Protein AF-A0A2G1MHW0-F1 (afdb_monomer_lite)

Organism: NCBI:txid1125964

pLDDT: mean 72.18, std 16.81, range [41.69, 91.56]

Radius of gyration: 25.95 Å; chains: 1; bounding box: 87×42×38 Å

Sequence (84 aa):
MTHIVRMSVTLGLLAAATLAQAQPMPRQMQDFAALGWTIQGHVGQAEGQERMLVRDAQGQDRIAVLHSYSGLITYEMAPHPAER

Foldseek 3Di:
DDDDDDDDDDDDDDDDPPPPVPPPPPVVCVVCVVQVKAFPAWPDDDPQWTWTFIQGNVRATWIWIQRNVPRDIDIGHDPDPVPD

Secondary structure (DSSP, 8-state):
--------------------------HHHHHHHHTT-EEEEEEEEETTEEEEEEE-TTS-EEEEEEETTTTEEEEEEPPPGGG-

Structure (mmCIF, N/CA/C/O backbone):
data_AF-A0A2G1MHW0-F1
#
_entry.id   AF-A0A2G1MHW0-F1
#
loop_
_atom_site.group_PDB
_atom_site.id
_atom_site.type_symbol
_atom_site.label_atom_id
_atom_site.label_alt_id
_atom_site.label_comp_id
_atom_site.label_asym_id
_atom_site.label_entity_id
_atom_site.label_seq_id
_atom_site.pdbx_PDB_ins_code
_atom_site.Cartn_x
_atom_site.Cartn_y
_atom_site.Cartn_z
_atom_site.occupancy
_atom_site.B_iso_or_equiv
_atom_site.auth_seq_id
_atom_site.auth_comp_id
_atom_site.auth_asym_id
_atom_site.auth_atom_id
_atom_site.pdbx_PDB_model_num
ATOM 1 N N . MET A 1 1 ? -69.169 33.928 23.026 1.00 41.69 1 MET A N 1
ATOM 2 C CA . MET A 1 1 ? -69.185 32.516 23.461 1.00 41.69 1 MET A CA 1
ATOM 3 C C . MET A 1 1 ? -68.235 31.739 22.565 1.00 41.69 1 MET A C 1
ATOM 5 O O . MET A 1 1 ? -68.353 31.814 21.351 1.00 41.69 1 MET A O 1
ATOM 9 N N . THR A 1 2 ? -67.226 31.140 23.185 1.00 46.06 2 THR A N 1
ATOM 10 C CA . THR A 1 2 ? -66.087 30.391 22.629 1.00 46.06 2 THR A CA 1
ATOM 11 C C . THR A 1 2 ? -66.529 29.039 22.069 1.00 46.06 2 THR A C 1
ATOM 13 O O . THR A 1 2 ? -67.414 28.460 22.673 1.00 46.06 2 THR A O 1
ATOM 16 N N . HIS A 1 3 ? -65.880 28.513 21.021 1.00 49.50 3 HIS A N 1
ATOM 17 C CA . HIS A 1 3 ? -65.293 27.158 21.003 1.00 49.50 3 HIS A CA 1
ATOM 18 C C . HIS A 1 3 ? -64.270 27.044 19.856 1.00 49.50 3 HIS A C 1
ATOM 20 O O . HIS A 1 3 ? -64.586 27.240 18.688 1.00 49.50 3 HIS A O 1
ATOM 26 N N . ILE A 1 4 ? -63.024 26.748 20.230 1.00 54.84 4 ILE A N 1
ATOM 27 C CA . ILE A 1 4 ? -61.902 26.391 19.356 1.00 54.84 4 ILE A CA 1
ATOM 28 C C . ILE A 1 4 ? -61.921 24.866 19.222 1.00 54.84 4 ILE A C 1
ATOM 30 O O . ILE A 1 4 ? -61.927 24.182 20.244 1.00 54.84 4 ILE A O 1
ATOM 34 N N . VAL A 1 5 ? -61.867 24.328 18.001 1.00 58.41 5 VAL A N 1
ATOM 35 C CA . VAL A 1 5 ? -61.536 22.912 17.777 1.00 58.41 5 VAL A CA 1
ATOM 36 C C . VAL A 1 5 ? -60.195 22.854 17.057 1.00 58.41 5 VAL A C 1
ATOM 38 O O . VAL A 1 5 ? -60.054 23.258 15.907 1.00 58.41 5 VAL A O 1
ATOM 41 N N . ARG A 1 6 ? -59.184 22.405 17.799 1.00 52.53 6 ARG A N 1
ATOM 42 C CA . ARG A 1 6 ? -57.790 22.264 17.385 1.00 52.53 6 ARG A CA 1
ATOM 43 C C . ARG A 1 6 ? -57.610 20.817 16.916 1.00 52.53 6 ARG A C 1
ATOM 45 O O . ARG A 1 6 ? -57.607 19.917 17.746 1.00 52.53 6 ARG A O 1
ATOM 52 N N . MET A 1 7 ? -57.511 20.579 15.609 1.00 49.47 7 MET A N 1
ATOM 53 C CA . MET A 1 7 ? -57.207 19.249 15.067 1.00 49.47 7 MET A CA 1
ATOM 54 C C . MET A 1 7 ? -55.697 19.129 14.846 1.00 49.47 7 MET A C 1
ATOM 56 O O . MET A 1 7 ? -55.136 19.704 13.917 1.00 49.47 7 MET A O 1
ATOM 60 N N . SER A 1 8 ? -55.037 18.414 15.752 1.00 56.53 8 SER A N 1
ATOM 61 C CA . SER A 1 8 ? -53.643 17.993 15.635 1.00 56.53 8 SER A CA 1
ATOM 62 C C . SER A 1 8 ? -53.595 16.644 14.923 1.00 56.53 8 SER A C 1
ATOM 64 O O . SER A 1 8 ? -54.108 15.666 15.458 1.00 56.53 8 SER A O 1
ATOM 66 N N . VAL A 1 9 ? -52.969 16.571 13.748 1.00 59.75 9 VAL A N 1
ATOM 67 C CA . VAL 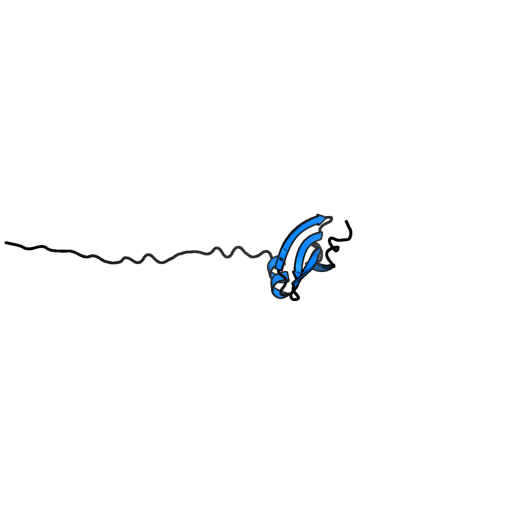A 1 9 ? -52.551 15.291 13.157 1.00 59.75 9 VAL A CA 1
ATOM 68 C C . VAL A 1 9 ? -51.034 15.287 13.094 1.00 59.75 9 VAL A C 1
ATOM 70 O O . VAL A 1 9 ? -50.417 16.060 12.363 1.00 59.75 9 VAL A O 1
ATOM 73 N N . THR A 1 10 ? -50.449 14.438 13.928 1.00 57.81 10 THR A N 1
ATOM 74 C 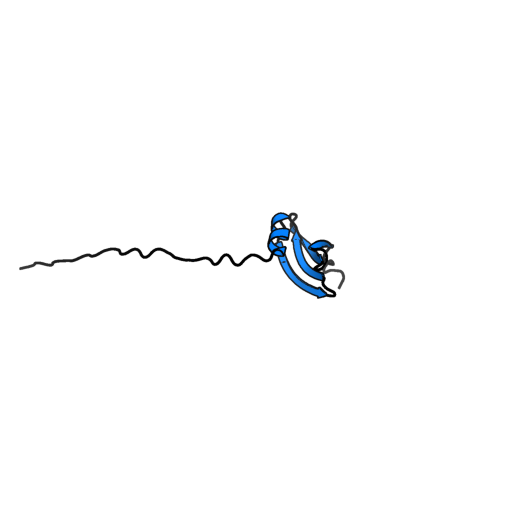CA . THR A 1 10 ? -49.013 14.223 14.057 1.00 57.81 10 THR A CA 1
ATOM 75 C C . THR A 1 10 ? -48.610 12.948 13.313 1.00 57.81 10 THR A C 1
ATOM 77 O O . THR A 1 10 ? -49.257 11.917 13.451 1.00 57.81 10 THR A O 1
ATOM 80 N N . LEU A 1 11 ? -47.471 13.048 12.623 1.00 52.50 11 LEU A N 1
ATOM 81 C CA . LEU A 1 11 ? -46.526 11.996 12.221 1.00 52.50 11 LEU A CA 1
ATOM 82 C C . LEU A 1 11 ? -46.961 10.933 11.193 1.00 52.50 11 LEU A C 1
ATOM 84 O O . LEU A 1 11 ? -47.531 9.899 11.518 1.00 52.50 11 LEU A O 1
ATOM 88 N N . GLY A 1 12 ? -46.447 11.111 9.974 1.00 42.91 12 GLY A N 1
ATOM 89 C CA . GLY A 1 12 ? -46.010 10.019 9.106 1.00 42.91 12 GLY A CA 1
ATOM 90 C C . GLY A 1 12 ? -44.491 10.080 8.963 1.00 42.91 12 GLY A C 1
ATOM 91 O O . GLY A 1 12 ? -43.965 10.839 8.156 1.00 42.91 12 GLY A O 1
ATOM 92 N N . LEU A 1 13 ? -43.801 9.321 9.809 1.00 57.19 13 LEU A N 1
ATOM 93 C CA . LEU A 1 13 ? -42.358 9.118 9.830 1.00 57.19 13 LEU A CA 1
ATOM 94 C C . LEU A 1 13 ? -41.939 8.401 8.529 1.00 57.19 13 LEU A C 1
ATOM 96 O O . LEU A 1 13 ? -42.044 7.179 8.457 1.00 57.19 13 LEU A O 1
ATOM 100 N N . LEU A 1 14 ? -41.495 9.119 7.488 1.00 55.16 14 LEU A N 1
ATOM 101 C CA . LEU A 1 14 ? -40.809 8.454 6.376 1.00 55.16 14 LEU A CA 1
ATOM 102 C C . LEU A 1 14 ? -39.333 8.292 6.727 1.00 55.16 14 LEU A C 1
ATOM 104 O O . LEU A 1 14 ? -38.563 9.248 6.797 1.00 55.16 14 LEU A O 1
ATOM 108 N N . ALA A 1 15 ? -39.023 7.032 7.009 1.00 53.50 15 ALA A N 1
ATOM 109 C CA . ALA A 1 15 ? -37.738 6.471 7.354 1.00 53.50 15 ALA A CA 1
ATOM 110 C C . ALA A 1 15 ? -36.582 7.040 6.524 1.00 53.50 15 ALA A C 1
ATOM 112 O O . ALA A 1 15 ? -36.645 7.157 5.300 1.00 53.50 15 ALA A O 1
ATOM 113 N N . ALA A 1 16 ? -35.494 7.322 7.236 1.00 52.84 16 ALA A N 1
ATOM 114 C CA . ALA A 1 16 ? -34.182 7.568 6.678 1.00 52.84 16 ALA A CA 1
ATOM 115 C C . ALA A 1 16 ? -33.770 6.397 5.773 1.00 52.84 16 ALA A C 1
ATOM 117 O O . ALA A 1 16 ? -33.411 5.323 6.248 1.00 52.84 16 ALA A O 1
ATOM 118 N N . ALA A 1 17 ? -33.795 6.620 4.463 1.00 45.81 17 ALA A N 1
ATOM 119 C CA . ALA A 1 17 ? -33.061 5.812 3.504 1.00 45.81 17 ALA A CA 1
ATOM 120 C C . ALA A 1 17 ? -31.830 6.602 3.053 1.00 45.81 17 ALA A C 1
ATOM 122 O O . ALA A 1 17 ? -31.664 6.927 1.881 1.00 45.81 17 ALA A O 1
ATOM 123 N N . THR A 1 18 ? -30.936 6.917 3.992 1.00 56.06 18 THR A N 1
ATOM 124 C CA . THR A 1 18 ? -29.527 7.072 3.633 1.00 56.06 18 THR A CA 1
ATOM 125 C C . THR A 1 18 ? -29.026 5.687 3.254 1.00 56.06 18 THR A C 1
ATOM 127 O O . THR A 1 18 ? -28.478 4.957 4.077 1.00 56.06 18 THR A O 1
ATOM 130 N N . LEU A 1 19 ? -29.244 5.306 1.996 1.00 48.00 19 LEU A N 1
ATOM 131 C CA . LEU A 1 19 ? -28.391 4.337 1.333 1.00 48.00 19 LEU A CA 1
ATOM 132 C C . LEU A 1 19 ? -27.018 5.001 1.249 1.00 48.00 19 LEU A C 1
ATOM 134 O O . LEU A 1 19 ? -26.693 5.667 0.268 1.00 48.00 19 LEU A O 1
ATOM 138 N N . ALA A 1 20 ? -26.235 4.878 2.322 1.00 47.00 20 ALA A N 1
ATOM 139 C CA . ALA A 1 20 ? -24.797 5.006 2.233 1.00 47.00 20 ALA A CA 1
ATOM 140 C C . ALA A 1 20 ? -24.381 3.940 1.220 1.00 47.00 20 ALA A C 1
ATOM 142 O O . ALA A 1 20 ? -24.323 2.752 1.536 1.00 47.00 20 ALA A O 1
ATOM 143 N N . GLN A 1 21 ? -24.226 4.358 -0.036 1.00 42.34 21 GLN A N 1
ATOM 144 C CA . GLN A 1 21 ? -23.602 3.554 -1.064 1.00 42.34 21 GLN A CA 1
ATOM 145 C C . GLN A 1 21 ? -22.235 3.197 -0.496 1.00 42.34 21 GLN A C 1
ATOM 147 O O . GLN A 1 21 ? -21.340 4.039 -0.450 1.00 42.34 21 GLN A O 1
ATOM 152 N N . ALA A 1 22 ? -22.101 1.972 0.009 1.00 54.22 22 ALA A N 1
ATOM 153 C CA . ALA A 1 22 ? -20.814 1.378 0.292 1.00 54.22 22 ALA A CA 1
ATOM 154 C C . ALA A 1 22 ? -20.142 1.242 -1.072 1.00 54.22 22 ALA A C 1
ATOM 156 O O . ALA A 1 22 ? -20.296 0.238 -1.767 1.00 54.22 22 ALA A O 1
ATOM 157 N N . GLN A 1 23 ? -19.500 2.325 -1.511 1.00 54.22 23 GLN A N 1
ATOM 158 C CA . GLN A 1 23 ? -18.588 2.283 -2.632 1.00 54.22 23 GLN A CA 1
ATOM 159 C C . GLN A 1 23 ? -17.628 1.138 -2.310 1.00 54.22 23 GLN A C 1
ATOM 161 O O . GLN A 1 23 ? -17.092 1.119 -1.196 1.00 54.22 23 GLN A O 1
ATOM 166 N N . PRO A 1 24 ? -17.472 0.144 -3.201 1.00 53.81 2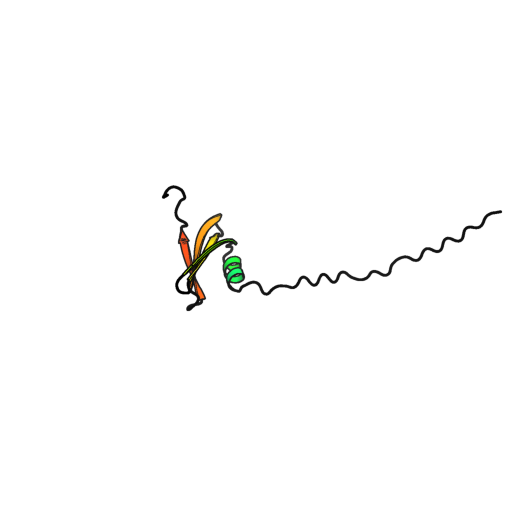4 PRO A N 1
ATOM 167 C CA . PRO A 1 24 ? -16.509 -0.914 -2.973 1.00 53.81 24 PRO A CA 1
ATOM 168 C C . PRO A 1 24 ? -15.165 -0.228 -2.754 1.00 53.81 24 PRO A C 1
ATOM 170 O O . PRO A 1 24 ? -14.640 0.414 -3.663 1.00 53.81 24 PRO A O 1
ATOM 173 N N . MET A 1 25 ? -14.668 -0.276 -1.515 1.00 54.81 25 MET A N 1
ATOM 174 C CA . MET A 1 25 ? -13.372 0.304 -1.205 1.00 54.81 25 MET A CA 1
ATOM 175 C C . MET A 1 25 ? -12.359 -0.355 -2.144 1.00 54.81 25 MET A C 1
ATOM 177 O O . MET A 1 25 ? -12.391 -1.586 -2.275 1.00 54.81 25 MET A O 1
ATOM 181 N N . PRO A 1 26 ? -11.494 0.424 -2.816 1.00 65.06 26 PRO A N 1
ATOM 182 C CA . PRO A 1 26 ? -10.419 -0.126 -3.623 1.00 65.06 26 PRO A CA 1
ATOM 183 C C . PRO A 1 26 ? -9.698 -1.208 -2.818 1.00 65.06 26 PRO A C 1
ATOM 185 O O . PRO A 1 26 ? -9.376 -0.987 -1.653 1.00 65.06 26 PRO A O 1
ATOM 188 N N . ARG A 1 27 ? -9.461 -2.382 -3.411 1.00 69.44 27 ARG A N 1
ATOM 189 C CA . ARG A 1 27 ? -8.841 -3.534 -2.725 1.00 69.44 27 ARG A CA 1
ATOM 190 C C . ARG A 1 27 ? -7.557 -3.143 -1.979 1.00 69.44 27 ARG A C 1
ATOM 192 O O . ARG A 1 27 ? -7.352 -3.536 -0.842 1.00 69.44 27 ARG A O 1
ATOM 199 N N . GLN A 1 28 ? -6.802 -2.230 -2.579 1.00 68.25 28 GLN A N 1
ATOM 200 C CA . GLN A 1 28 ? -5.621 -1.587 -2.014 1.00 68.25 28 GLN A CA 1
ATOM 201 C C . GLN A 1 28 ? -5.898 -0.925 -0.651 1.00 68.25 28 GLN A C 1
ATOM 203 O O . GLN A 1 28 ? -5.173 -1.162 0.307 1.00 68.25 28 GLN A O 1
ATOM 208 N N . MET A 1 29 ? -6.974 -0.136 -0.527 1.00 66.88 29 MET A N 1
ATOM 209 C CA . MET A 1 29 ? -7.369 0.495 0.739 1.00 66.88 29 MET A CA 1
ATOM 210 C C . MET A 1 29 ? -7.688 -0.540 1.822 1.00 66.88 29 MET A C 1
ATOM 212 O O . MET A 1 29 ? -7.416 -0.283 2.992 1.00 66.88 29 MET A O 1
ATOM 216 N N . GLN A 1 30 ? -8.230 -1.703 1.448 1.00 73.44 30 GLN A N 1
ATOM 217 C CA . GLN A 1 30 ? -8.485 -2.793 2.395 1.00 73.44 30 GLN A CA 1
ATOM 218 C C . GLN A 1 30 ? -7.177 -3.427 2.876 1.00 73.44 30 GLN A C 1
ATOM 220 O O . GLN A 1 30 ? -7.028 -3.655 4.075 1.00 73.44 30 GLN A O 1
ATOM 225 N N . ASP A 1 31 ? -6.222 -3.646 1.970 1.00 80.19 31 ASP A N 1
ATOM 226 C CA . ASP A 1 31 ? -4.913 -4.213 2.304 1.00 80.19 31 ASP A CA 1
ATOM 227 C C . ASP A 1 31 ? -4.136 -3.287 3.256 1.00 80.19 31 ASP A C 1
ATOM 229 O O . ASP A 1 31 ? -3.608 -3.735 4.273 1.00 80.19 31 ASP A O 1
ATOM 233 N N . PHE A 1 32 ? -4.136 -1.973 3.001 1.00 82.06 32 PHE A N 1
ATOM 234 C CA . PHE A 1 32 ? -3.503 -1.002 3.901 1.00 82.06 32 PHE A CA 1
ATOM 235 C C . PHE A 1 32 ? -4.214 -0.901 5.250 1.00 82.06 32 PHE A C 1
ATOM 237 O O . PHE A 1 32 ? -3.550 -0.917 6.286 1.00 82.06 32 PHE A O 1
ATOM 244 N N . ALA A 1 33 ? -5.548 -0.862 5.264 1.00 80.19 33 ALA A N 1
ATOM 245 C CA . ALA A 1 33 ? -6.309 -0.829 6.509 1.00 80.19 33 ALA A CA 1
ATOM 246 C C . ALA A 1 33 ? -6.062 -2.083 7.367 1.00 80.19 33 ALA A C 1
ATOM 248 O O . ALA A 1 33 ? -5.922 -1.969 8.585 1.00 80.19 33 ALA A O 1
ATOM 249 N N . ALA A 1 34 ? -5.938 -3.263 6.748 1.00 84.88 34 ALA A N 1
ATOM 250 C CA . ALA A 1 34 ? -5.608 -4.509 7.440 1.00 84.88 34 ALA A CA 1
ATOM 251 C C . ALA A 1 34 ? -4.204 -4.487 8.075 1.00 84.88 34 ALA A C 1
ATOM 253 O O . ALA A 1 34 ? -3.992 -5.100 9.120 1.00 84.88 34 ALA A O 1
ATOM 254 N N . LEU A 1 35 ? -3.262 -3.746 7.484 1.00 84.50 35 LEU A N 1
ATOM 255 C CA . LEU A 1 35 ? -1.923 -3.512 8.036 1.00 84.50 35 LEU A CA 1
ATOM 256 C C . LEU A 1 35 ? -1.893 -2.403 9.107 1.00 84.50 35 LEU A C 1
ATOM 258 O O . LEU A 1 35 ? -0.838 -2.129 9.681 1.00 84.50 35 LEU A O 1
ATOM 262 N N . GLY A 1 36 ? -3.029 -1.750 9.380 1.00 88.44 36 GLY A N 1
ATOM 263 C CA . GLY A 1 36 ? -3.105 -0.569 10.243 1.00 88.44 36 GLY A CA 1
ATOM 264 C C . GLY A 1 36 ? -2.476 0.674 9.610 1.00 88.44 36 GLY A C 1
ATOM 265 O O . GLY A 1 36 ? -2.071 1.591 10.321 1.00 88.44 36 GLY A O 1
ATOM 266 N N . TRP A 1 37 ? -2.333 0.690 8.285 1.00 90.12 37 TRP A N 1
ATOM 267 C CA . TRP A 1 37 ? -1.723 1.784 7.543 1.00 90.12 37 TRP A CA 1
ATOM 268 C C . TRP A 1 37 ? -2.792 2.705 6.972 1.00 90.12 37 TRP A C 1
ATOM 270 O O . TRP A 1 37 ? -3.867 2.277 6.556 1.00 90.12 37 TRP A O 1
ATOM 280 N N . THR A 1 38 ? -2.476 3.994 6.923 1.00 90.12 38 THR A N 1
ATOM 281 C CA . THR A 1 38 ? -3.374 5.028 6.405 1.00 90.12 38 THR A CA 1
ATOM 282 C C . THR A 1 38 ? -2.751 5.687 5.187 1.00 90.12 38 THR A C 1
ATOM 284 O O . THR A 1 38 ? -1.666 6.257 5.288 1.00 90.12 38 THR A O 1
ATOM 287 N N . ILE A 1 39 ? -3.439 5.661 4.046 1.00 89.12 39 ILE A N 1
ATOM 288 C CA . ILE A 1 39 ? -2.994 6.366 2.838 1.00 89.12 39 ILE A CA 1
ATOM 289 C C . ILE A 1 39 ? -3.104 7.877 3.077 1.00 89.12 39 ILE A C 1
ATOM 291 O O . ILE A 1 39 ? -4.184 8.389 3.355 1.00 89.12 39 ILE A O 1
ATOM 295 N N . GLN A 1 40 ? -1.978 8.580 2.977 1.00 89.75 40 GLN A N 1
ATOM 296 C CA . GLN A 1 40 ? -1.882 10.037 3.098 1.00 89.75 40 GLN A CA 1
ATOM 297 C C . GLN A 1 40 ? -2.035 10.726 1.737 1.00 89.75 40 GLN A C 1
ATOM 299 O O . GLN A 1 40 ? -2.566 11.829 1.654 1.00 89.75 40 GLN A O 1
ATOM 304 N N . GLY A 1 41 ? -1.571 10.084 0.661 1.00 87.94 41 GLY A N 1
ATOM 305 C CA . GLY A 1 41 ? -1.671 10.633 -0.687 1.00 87.94 41 GLY A CA 1
ATOM 306 C C . GLY A 1 41 ? -1.070 9.732 -1.759 1.00 87.94 41 GLY A C 1
ATOM 307 O O . GLY A 1 41 ? -0.405 8.742 -1.466 1.00 87.94 41 GLY A O 1
ATOM 308 N N . HIS A 1 42 ? -1.295 10.094 -3.018 1.00 87.88 42 HIS A N 1
ATOM 309 C CA . HIS A 1 42 ? -0.709 9.422 -4.174 1.00 87.88 42 HIS A CA 1
ATOM 310 C C . HIS A 1 42 ? 0.568 10.160 -4.599 1.00 87.88 42 HIS A C 1
ATOM 312 O O . HIS A 1 42 ? 0.553 11.379 -4.761 1.00 87.88 42 HIS A O 1
ATOM 318 N N . VAL A 1 43 ? 1.677 9.431 -4.747 1.00 86.94 43 VAL A N 1
ATOM 319 C CA . VAL A 1 43 ? 2.984 9.997 -5.134 1.00 86.94 43 VAL A CA 1
ATOM 320 C C . VAL A 1 43 ? 3.145 9.966 -6.650 1.00 86.94 43 VAL A C 1
ATOM 322 O O . VAL A 1 43 ? 3.642 10.921 -7.240 1.00 86.94 43 VAL A O 1
ATOM 325 N N . GLY A 1 44 ? 2.719 8.875 -7.282 1.00 85.50 44 GLY A N 1
ATOM 326 C CA . GLY A 1 44 ? 2.775 8.713 -8.727 1.00 85.50 44 GLY A CA 1
ATOM 327 C C . GLY A 1 44 ? 2.653 7.254 -9.145 1.00 85.50 44 GLY A C 1
ATOM 328 O O . GLY A 1 44 ? 2.698 6.343 -8.319 1.00 85.50 44 GLY A O 1
ATOM 329 N N . GLN A 1 45 ? 2.552 7.031 -10.449 1.00 84.94 45 GLN A N 1
ATOM 330 C CA . GLN A 1 45 ? 2.467 5.704 -11.045 1.00 84.94 45 GLN A CA 1
ATOM 331 C C . GLN A 1 45 ? 3.498 5.585 -12.170 1.00 84.94 45 GLN A C 1
ATOM 333 O O . GLN A 1 45 ? 3.561 6.448 -13.045 1.00 84.94 45 GLN A O 1
ATOM 338 N N . ALA A 1 46 ? 4.300 4.521 -12.153 1.00 82.50 46 ALA A N 1
ATOM 339 C CA . ALA A 1 46 ? 5.303 4.241 -13.179 1.00 82.50 46 ALA A CA 1
ATOM 340 C C . ALA A 1 46 ? 5.415 2.732 -13.417 1.00 82.50 46 ALA A C 1
ATOM 342 O O . ALA A 1 46 ? 5.431 1.961 -12.467 1.00 82.50 46 ALA A O 1
ATOM 343 N N . GLU A 1 47 ? 5.478 2.306 -14.681 1.00 83.56 47 GLU A N 1
ATOM 344 C CA . GLU A 1 47 ? 5.768 0.910 -15.069 1.00 83.56 47 GLU A CA 1
ATOM 345 C C . GLU A 1 47 ? 4.874 -0.159 -14.401 1.00 83.56 47 GLU A C 1
ATOM 347 O O . GLU A 1 47 ? 5.309 -1.261 -14.077 1.00 83.56 47 GLU A O 1
ATOM 352 N N . GLY A 1 48 ? 3.592 0.154 -14.182 1.00 81.94 48 GLY A N 1
ATOM 353 C CA . GLY A 1 48 ? 2.660 -0.752 -13.495 1.00 81.94 48 GLY A CA 1
ATOM 354 C C . GLY A 1 48 ? 2.865 -0.828 -11.979 1.00 81.94 48 GLY A C 1
ATOM 355 O O . GLY A 1 48 ? 2.249 -1.662 -11.317 1.00 81.94 48 GLY A O 1
ATOM 356 N N . GLN A 1 49 ? 3.688 0.052 -11.419 1.00 86.50 49 GLN A N 1
ATOM 357 C CA . GLN A 1 49 ? 3.825 0.273 -9.990 1.00 86.50 49 GLN A CA 1
ATOM 358 C C . GLN A 1 49 ? 3.083 1.548 -9.593 1.00 86.50 49 GLN A C 1
ATOM 360 O O . GLN A 1 49 ? 3.294 2.613 -10.175 1.00 86.50 49 GLN A O 1
ATOM 365 N N . GLU A 1 50 ? 2.219 1.446 -8.592 1.00 87.88 50 GLU A N 1
ATOM 366 C CA . GLU A 1 50 ? 1.540 2.586 -7.987 1.00 87.88 50 GLU A CA 1
ATOM 367 C C . GLU A 1 50 ? 2.225 2.941 -6.667 1.00 87.88 50 GLU A C 1
ATOM 369 O O . GLU A 1 50 ? 2.359 2.099 -5.781 1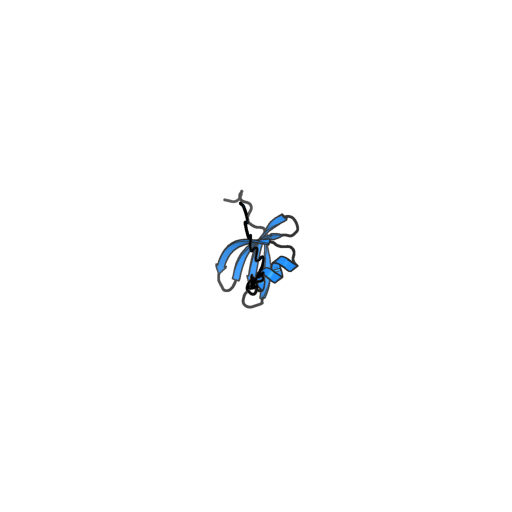.00 87.88 50 GLU A O 1
ATOM 374 N N . ARG A 1 51 ? 2.685 4.187 -6.536 1.00 88.81 51 ARG A N 1
ATOM 375 C CA . ARG A 1 51 ? 3.397 4.685 -5.358 1.00 88.81 51 ARG A CA 1
ATOM 376 C C . ARG A 1 51 ? 2.484 5.606 -4.561 1.00 88.81 51 ARG A C 1
ATOM 378 O O . ARG A 1 51 ? 1.972 6.601 -5.075 1.00 88.81 51 ARG A O 1
ATOM 385 N N . MET A 1 52 ? 2.323 5.308 -3.282 1.00 89.75 52 MET A N 1
ATOM 386 C CA . MET A 1 52 ? 1.462 6.039 -2.358 1.00 89.75 52 MET A CA 1
ATOM 387 C C 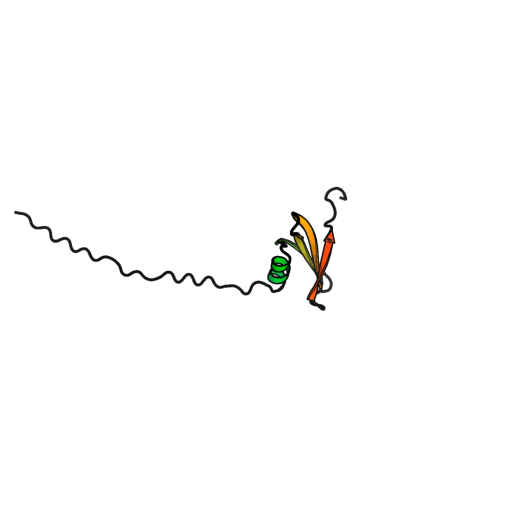. MET A 1 52 ? 2.241 6.423 -1.110 1.00 89.75 52 MET A C 1
ATOM 389 O O . MET A 1 52 ? 3.026 5.635 -0.591 1.00 89.75 52 MET A O 1
ATOM 393 N N . LEU A 1 53 ? 1.999 7.626 -0.605 1.00 90.62 53 LEU A N 1
ATOM 394 C CA . LEU A 1 53 ? 2.445 8.026 0.716 1.00 90.62 53 LEU A CA 1
ATOM 395 C C . LEU A 1 53 ? 1.474 7.413 1.720 1.00 90.62 53 LEU A C 1
ATOM 397 O O . LEU A 1 53 ? 0.269 7.660 1.655 1.00 90.62 53 LEU A O 1
ATOM 401 N N . VAL A 1 54 ? 1.993 6.615 2.639 1.00 91.56 54 VAL A N 1
ATOM 402 C CA . VAL A 1 54 ? 1.222 5.956 3.689 1.00 91.56 54 VAL A CA 1
ATOM 403 C C . VAL A 1 54 ? 1.831 6.275 5.042 1.00 91.56 54 VAL A C 1
ATOM 405 O O . VAL A 1 54 ? 3.036 6.462 5.162 1.00 91.56 54 VAL A O 1
ATOM 408 N N . ARG A 1 55 ? 0.998 6.309 6.071 1.00 91.19 55 ARG A N 1
ATOM 409 C CA . ARG A 1 55 ? 1.424 6.324 7.463 1.00 91.19 55 ARG A CA 1
ATOM 410 C C . ARG A 1 55 ? 1.262 4.924 8.020 1.00 91.19 55 ARG A C 1
ATOM 412 O O . ARG A 1 55 ? 0.161 4.381 7.952 1.00 91.19 55 ARG A O 1
ATOM 419 N N . ASP A 1 56 ? 2.343 4.341 8.515 1.00 90.19 56 ASP A N 1
ATOM 420 C CA . ASP A 1 56 ? 2.308 3.002 9.090 1.00 90.19 56 ASP A CA 1
ATOM 421 C C . ASP A 1 56 ? 1.616 2.977 10.467 1.00 90.19 56 ASP A C 1
ATOM 423 O O . ASP A 1 56 ? 1.282 4.015 11.045 1.00 90.19 56 ASP A O 1
ATOM 427 N N . ALA A 1 57 ? 1.425 1.776 11.016 1.00 88.19 57 ALA A N 1
ATOM 428 C CA . ALA A 1 57 ? 0.813 1.581 12.332 1.00 88.19 57 ALA A CA 1
ATOM 429 C C . ALA A 1 57 ? 1.632 2.186 13.496 1.00 88.19 57 ALA A C 1
ATOM 431 O O . ALA A 1 57 ? 1.121 2.317 14.607 1.00 88.19 57 ALA A O 1
ATOM 432 N N . GLN A 1 58 ? 2.897 2.548 13.260 1.00 89.38 58 GLN A N 1
ATOM 433 C CA . GLN A 1 58 ? 3.780 3.220 14.217 1.00 89.38 58 GLN A CA 1
ATOM 434 C C . GLN A 1 58 ? 3.764 4.749 14.049 1.00 89.38 58 GLN A C 1
ATOM 436 O O . GLN A 1 58 ? 4.450 5.454 14.788 1.00 89.38 58 GLN A O 1
ATOM 441 N N . GLY A 1 59 ? 2.987 5.273 13.096 1.00 87.56 59 GLY A N 1
ATOM 442 C CA . GLY A 1 59 ? 2.901 6.697 12.800 1.00 87.56 59 GLY A CA 1
ATOM 443 C C . GLY A 1 59 ? 4.028 7.230 11.912 1.00 87.56 59 GLY A C 1
ATOM 444 O O . GLY A 1 59 ? 4.145 8.447 11.783 1.00 87.56 59 GLY A O 1
ATOM 445 N N . GLN A 1 60 ? 4.847 6.367 11.303 1.00 88.25 60 GLN A N 1
ATOM 446 C CA . GLN A 1 60 ? 5.913 6.780 10.391 1.00 88.25 60 GLN A CA 1
ATOM 447 C C . GLN A 1 60 ? 5.398 6.892 8.959 1.00 88.25 60 GLN A C 1
ATOM 449 O O . GLN A 1 60 ? 4.673 6.022 8.471 1.00 88.25 60 GLN A O 1
ATOM 454 N N . ASP A 1 61 ? 5.823 7.946 8.268 1.00 89.75 61 ASP A N 1
ATOM 455 C CA . ASP A 1 61 ? 5.503 8.141 6.859 1.00 89.75 61 ASP A CA 1
ATOM 456 C C . ASP A 1 61 ? 6.424 7.270 5.981 1.00 89.75 61 ASP A C 1
ATOM 458 O O . ASP A 1 61 ? 7.651 7.276 6.106 1.00 89.75 61 ASP A O 1
ATOM 462 N N . ARG A 1 62 ? 5.816 6.492 5.085 1.00 89.81 62 ARG A N 1
ATOM 463 C CA . ARG A 1 62 ? 6.467 5.552 4.165 1.00 89.81 62 ARG A CA 1
ATOM 464 C C . ARG A 1 62 ? 5.912 5.718 2.761 1.00 89.81 62 ARG A C 1
ATOM 466 O O . ARG A 1 62 ? 4.793 6.189 2.574 1.00 89.81 62 ARG A O 1
ATOM 473 N N . ILE A 1 63 ? 6.667 5.268 1.769 1.00 89.88 63 ILE A N 1
ATOM 474 C CA . ILE A 1 63 ? 6.161 5.104 0.409 1.00 89.88 63 ILE A CA 1
ATOM 475 C C . ILE A 1 63 ? 5.783 3.639 0.229 1.00 89.88 63 ILE A C 1
ATOM 477 O O . ILE A 1 63 ? 6.652 2.772 0.203 1.00 89.88 63 ILE A O 1
ATOM 481 N N . ALA A 1 64 ? 4.490 3.360 0.108 1.00 89.38 64 ALA A N 1
ATOM 482 C CA . ALA A 1 64 ? 4.011 2.067 -0.344 1.00 89.38 64 ALA A CA 1
ATOM 483 C C . ALA A 1 64 ? 4.088 2.001 -1.869 1.00 89.38 64 ALA A C 1
ATOM 4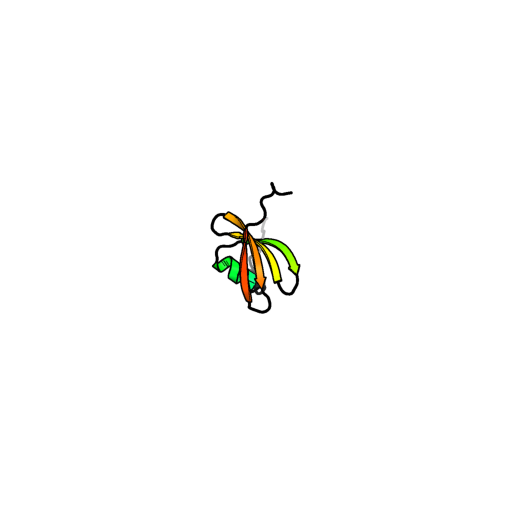85 O O . ALA A 1 64 ? 3.670 2.929 -2.559 1.00 89.38 64 ALA A O 1
ATOM 486 N N . VAL A 1 65 ? 4.602 0.894 -2.388 1.00 88.94 65 VAL A N 1
ATOM 487 C CA . VAL A 1 65 ? 4.685 0.599 -3.815 1.00 88.94 65 VAL A CA 1
ATOM 488 C C . VAL A 1 65 ? 3.853 -0.647 -4.075 1.00 88.94 65 VAL A C 1
ATOM 490 O O . VAL A 1 65 ? 4.185 -1.739 -3.614 1.00 88.94 65 VAL A O 1
ATOM 493 N N . LEU A 1 66 ? 2.754 -0.473 -4.794 1.00 88.19 66 LEU A N 1
ATOM 494 C CA . LEU A 1 66 ? 1.888 -1.550 -5.232 1.00 88.19 66 LEU A CA 1
ATOM 495 C C . LEU A 1 66 ? 2.304 -2.002 -6.628 1.00 88.19 66 LEU A C 1
ATOM 497 O O . LEU A 1 66 ? 2.245 -1.235 -7.586 1.00 88.19 66 LEU A O 1
ATOM 501 N N . HIS A 1 67 ? 2.657 -3.274 -6.753 1.00 87.00 67 HIS A N 1
ATOM 502 C CA . HIS A 1 67 ? 3.038 -3.893 -8.017 1.00 87.00 67 HIS A CA 1
ATOM 503 C C . HIS A 1 67 ? 1.798 -4.487 -8.689 1.00 87.00 67 HIS A C 1
ATOM 505 O O . HIS A 1 67 ? 1.356 -5.574 -8.326 1.00 87.00 67 HIS A O 1
ATOM 511 N N . SER A 1 68 ? 1.234 -3.801 -9.687 1.00 80.44 68 SER A N 1
ATOM 512 C CA . SER A 1 68 ? -0.050 -4.180 -10.312 1.00 80.44 68 SER A CA 1
ATOM 513 C C . SER A 1 68 ? -0.045 -5.585 -10.926 1.00 80.44 68 SER A C 1
ATOM 515 O O . SER A 1 68 ? -1.082 -6.239 -10.974 1.00 80.44 68 SER A O 1
ATOM 517 N N . TYR A 1 69 ? 1.117 -6.068 -11.378 1.00 80.38 69 TYR A N 1
ATOM 518 C CA . TYR A 1 69 ? 1.259 -7.392 -11.992 1.00 80.38 69 TYR A CA 1
ATOM 519 C C . TYR A 1 69 ? 1.263 -8.544 -10.983 1.00 80.38 69 TYR A C 1
ATOM 521 O O . TYR A 1 69 ? 0.832 -9.645 -11.314 1.00 80.38 69 TYR A O 1
ATOM 529 N N . SER A 1 70 ? 1.770 -8.312 -9.770 1.00 81.62 70 SER A N 1
ATOM 530 C CA . SER A 1 70 ? 1.910 -9.346 -8.736 1.00 81.62 70 SER A CA 1
ATOM 531 C C . SER A 1 70 ? 0.922 -9.178 -7.581 1.00 81.62 70 SER A C 1
ATOM 533 O O . SER A 1 70 ? 0.755 -10.099 -6.787 1.00 81.62 70 SER A O 1
ATOM 535 N N . GLY A 1 71 ? 0.277 -8.013 -7.470 1.00 76.56 71 GLY A N 1
ATOM 536 C CA . GLY A 1 71 ? -0.552 -7.640 -6.325 1.00 76.56 71 GLY A CA 1
ATOM 537 C C . GLY A 1 71 ? 0.246 -7.453 -5.032 1.00 76.56 71 GLY A C 1
ATOM 538 O O . GLY A 1 71 ? -0.348 -7.353 -3.963 1.00 76.56 71 GLY A O 1
ATOM 539 N N . LEU A 1 72 ? 1.581 -7.435 -5.104 1.00 82.00 72 LEU A N 1
ATOM 540 C CA . LEU A 1 72 ? 2.439 -7.277 -3.936 1.00 82.00 72 LEU A CA 1
ATOM 541 C C . LEU A 1 72 ? 2.527 -5.809 -3.527 1.00 82.00 72 LEU A C 1
ATOM 543 O O . LEU A 1 72 ? 2.651 -4.920 -4.371 1.00 82.00 72 LEU A O 1
ATOM 547 N N . ILE A 1 73 ? 2.532 -5.579 -2.217 1.00 83.88 73 ILE A N 1
ATOM 548 C CA . ILE A 1 73 ? 2.800 -4.276 -1.614 1.00 83.88 73 ILE A CA 1
ATOM 549 C C . ILE A 1 73 ? 4.198 -4.337 -1.003 1.00 83.88 73 ILE A C 1
ATOM 551 O O . ILE A 1 73 ? 4.444 -5.089 -0.062 1.00 83.88 73 ILE A O 1
ATOM 555 N N . THR A 1 74 ? 5.116 -3.540 -1.539 1.00 86.38 74 THR A N 1
ATOM 556 C CA . THR A 1 74 ? 6.417 -3.265 -0.918 1.00 86.38 74 THR A CA 1
ATOM 557 C C . THR A 1 74 ? 6.399 -1.873 -0.300 1.00 86.38 74 THR A C 1
ATOM 559 O O . THR A 1 74 ? 5.551 -1.052 -0.643 1.00 86.38 74 THR A O 1
ATOM 562 N N . TYR A 1 75 ? 7.316 -1.578 0.616 1.00 85.38 75 TYR A N 1
ATOM 563 C CA . TYR A 1 75 ? 7.389 -0.265 1.249 1.00 85.38 75 TYR A CA 1
ATOM 564 C C . TYR A 1 75 ? 8.830 0.206 1.386 1.00 85.38 75 TYR A C 1
ATOM 566 O O . TYR A 1 75 ? 9.732 -0.572 1.689 1.00 85.38 75 TYR A O 1
ATOM 574 N N . GLU A 1 76 ? 9.020 1.503 1.196 1.00 82.44 76 GLU A N 1
ATOM 575 C CA . GLU A 1 76 ? 10.299 2.195 1.300 1.00 82.44 76 GLU A CA 1
ATOM 576 C C . GLU A 1 76 ? 10.147 3.331 2.319 1.00 82.44 76 GLU A C 1
ATOM 578 O O . GLU A 1 76 ? 9.060 3.897 2.477 1.00 82.44 76 GLU A O 1
ATOM 583 N N . MET A 1 77 ? 11.215 3.668 3.047 1.00 75.44 77 MET A N 1
ATOM 584 C CA . MET A 1 77 ? 11.207 4.891 3.855 1.00 75.44 77 MET A CA 1
ATOM 585 C C . MET A 1 77 ? 11.022 6.088 2.919 1.00 75.44 77 MET A C 1
ATOM 587 O O . MET A 1 77 ? 11.699 6.183 1.895 1.00 75.44 77 MET A O 1
ATOM 591 N N . ALA A 1 78 ? 10.088 6.984 3.248 1.00 66.44 78 ALA A N 1
ATOM 592 C CA . ALA A 1 78 ? 9.989 8.241 2.523 1.00 66.44 78 ALA A CA 1
ATOM 593 C C . ALA A 1 78 ? 11.307 9.017 2.728 1.00 66.44 78 ALA A C 1
ATOM 595 O O . ALA A 1 78 ? 11.792 9.057 3.865 1.00 66.44 78 ALA A O 1
ATOM 596 N N . PRO A 1 79 ? 11.911 9.594 1.669 1.00 62.22 79 PRO A N 1
ATOM 597 C CA . PRO A 1 79 ? 13.150 10.351 1.809 1.00 62.22 79 PRO A CA 1
ATOM 598 C C . PRO A 1 79 ? 12.948 11.460 2.839 1.00 62.22 79 PRO A C 1
ATOM 600 O O . PRO A 1 79 ? 11.913 12.137 2.848 1.00 62.22 79 PRO A O 1
ATOM 603 N N . HIS A 1 80 ? 13.915 11.610 3.744 1.00 52.94 80 HIS A N 1
ATOM 604 C CA . HIS A 1 80 ? 13.816 12.605 4.800 1.00 52.94 80 HIS A CA 1
ATOM 605 C C . HIS A 1 80 ? 13.794 13.994 4.139 1.00 52.94 80 HIS A C 1
ATOM 607 O O . HIS A 1 80 ? 14.596 14.247 3.238 1.00 52.94 80 HIS A O 1
ATOM 613 N N . PRO A 1 81 ? 12.926 14.930 4.561 1.00 52.09 81 PRO A N 1
ATOM 614 C CA . PRO A 1 81 ? 12.839 16.258 3.942 1.00 52.09 81 PRO A CA 1
ATOM 615 C C . PRO A 1 81 ? 14.148 17.069 4.007 1.00 52.09 81 PRO A C 1
ATOM 617 O O . PRO A 1 81 ? 14.246 18.104 3.356 1.00 52.09 81 PRO A O 1
ATOM 620 N N . ALA A 1 82 ? 15.148 16.602 4.762 1.00 48.62 82 ALA A N 1
ATOM 621 C CA . ALA A 1 82 ? 16.486 17.179 4.842 1.00 48.62 82 ALA A CA 1
ATOM 622 C C . ALA A 1 82 ? 17.431 16.795 3.679 1.00 48.62 82 ALA A C 1
ATOM 624 O O . ALA A 1 82 ? 18.537 17.319 3.630 1.00 48.62 82 ALA A O 1
ATOM 625 N N . GLU A 1 83 ? 17.033 15.905 2.761 1.00 46.66 83 GLU A N 1
ATOM 626 C CA . GLU A 1 83 ? 17.864 15.466 1.619 1.00 46.66 83 GLU A CA 1
ATOM 627 C C . GLU A 1 83 ? 17.534 16.186 0.292 1.00 46.66 83 GLU A C 1
ATOM 629 O O . GLU A 1 83 ? 17.854 15.682 -0.785 1.00 46.66 83 GLU A O 1
ATOM 634 N N . ARG A 1 84 ? 16.879 17.355 0.349 1.00 45.88 84 ARG A N 1
ATOM 635 C CA . ARG A 1 84 ? 16.597 18.206 -0.823 1.00 45.88 84 ARG A CA 1
ATOM 636 C C . ARG A 1 84 ? 17.656 19.270 -1.070 1.00 45.88 84 ARG A C 1
ATOM 638 O O . ARG A 1 84 ? 18.083 19.912 -0.087 1.00 45.88 84 ARG A O 1
#